Protein AF-A0AAX4IUU9-F1 (afdb_monomer_lite)

Secondary structure (DSSP, 8-state):
---TT-EEE-TTS-EEEEEEESSSSTT--EEEEEESS-TT-EEEEE---TTS-GGGT-HHHHHHHHHHHHTTT-TTSPP------GGGS---

Sequence (92 aa):
MLSAGDAFRGERGLTYRLVRPLGSDSRNNVWYAVDASRETSQYIAKGPSDGDDKSREWPAFQHELDMQKLYVKAPTIRELVDFVPSSEWPVP

Structure (mmCIF, N/CA/C/O backbone):
data_AF-A0AAX4IUU9-F1
#
_entry.id   AF-A0AAX4IUU9-F1
#
loop_
_atom_site.group_PDB
_atom_site.id
_atom_site.type_symbol
_atom_site.label_atom_id
_atom_site.label_alt_id
_atom_site.label_comp_id
_atom_site.label_asym_id
_atom_site.label_entity_id
_atom_site.label_seq_id
_atom_site.pdbx_PDB_ins_code
_atom_site.Cartn_x
_atom_site.Cartn_y
_atom_site.Cartn_z
_atom_site.occupancy
_atom_site.B_iso_or_equiv
_atom_site.auth_seq_id
_atom_site.auth_comp_id
_atom_site.auth_asym_id
_atom_site.auth_atom_id
_atom_site.pdbx_PDB_model_num
ATOM 1 N N . MET A 1 1 ? 12.937 -1.170 4.174 1.00 67.88 1 MET A N 1
ATOM 2 C CA . MET A 1 1 ? 12.325 -2.518 4.184 1.00 67.88 1 MET 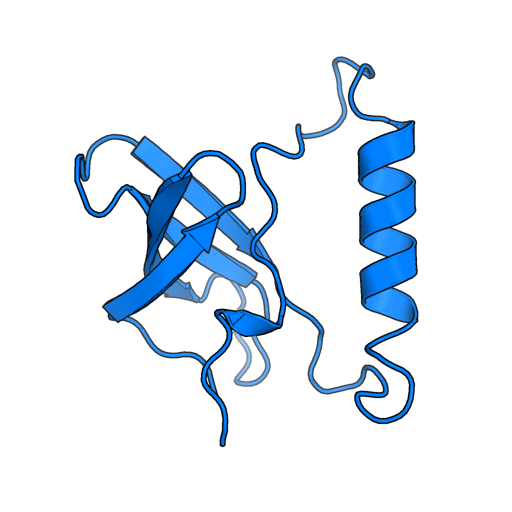A CA 1
ATOM 3 C C . MET A 1 1 ? 11.123 -2.442 5.107 1.00 67.88 1 MET A C 1
ATOM 5 O O . MET A 1 1 ? 11.288 -1.902 6.193 1.00 67.88 1 MET A O 1
ATOM 9 N N . LEU A 1 2 ? 9.939 -2.860 4.653 1.00 85.25 2 LEU A N 1
ATOM 10 C CA . LEU A 1 2 ? 8.697 -2.735 5.429 1.00 85.25 2 LEU A CA 1
ATOM 11 C C . LEU A 1 2 ? 8.649 -3.765 6.562 1.00 85.25 2 LEU A C 1
ATOM 13 O O . LEU A 1 2 ? 9.101 -4.898 6.386 1.00 85.25 2 LEU A O 1
ATOM 17 N N . SER A 1 3 ? 8.086 -3.373 7.700 1.00 88.44 3 SER A N 1
ATOM 18 C CA . SER A 1 3 ? 7.978 -4.184 8.912 1.00 88.44 3 SER A CA 1
ATOM 19 C C . SER A 1 3 ? 6.571 -4.136 9.508 1.00 88.44 3 SER A C 1
ATOM 21 O O . SER A 1 3 ? 5.795 -3.206 9.291 1.00 88.44 3 SER A O 1
ATOM 23 N N . ALA A 1 4 ? 6.230 -5.155 10.300 1.00 91.06 4 ALA A N 1
ATOM 24 C CA . ALA A 1 4 ? 5.017 -5.109 11.109 1.00 91.06 4 ALA A CA 1
ATOM 25 C C . ALA A 1 4 ? 5.104 -3.941 12.107 1.00 91.06 4 ALA A C 1
ATOM 27 O O . ALA A 1 4 ? 6.122 -3.770 12.773 1.00 91.06 4 ALA A O 1
ATOM 28 N N . GLY A 1 5 ? 4.031 -3.162 12.218 1.00 91.44 5 GLY A N 1
ATOM 29 C CA . GLY A 1 5 ? 3.978 -1.941 13.020 1.00 91.44 5 GLY A CA 1
ATOM 30 C C . GLY A 1 5 ? 4.171 -0.656 12.217 1.00 91.44 5 GLY A C 1
ATOM 31 O O . GLY A 1 5 ? 3.685 0.378 12.675 1.00 91.44 5 GLY A O 1
ATOM 32 N N . ASP A 1 6 ? 4.774 -0.716 11.023 1.00 91.56 6 ASP A N 1
ATOM 33 C CA . ASP A 1 6 ? 4.897 0.455 10.149 1.00 91.56 6 ASP A CA 1
ATOM 34 C C . ASP A 1 6 ? 3.509 1.020 9.832 1.00 91.56 6 ASP A C 1
ATOM 36 O O . ASP A 1 6 ? 2.561 0.269 9.575 1.00 91.56 6 ASP A O 1
ATOM 40 N N . ALA A 1 7 ? 3.388 2.344 9.868 1.00 93.00 7 ALA A N 1
ATOM 41 C CA . ALA A 1 7 ? 2.126 3.045 9.701 1.00 93.00 7 ALA A CA 1
ATOM 42 C C . ALA A 1 7 ? 2.227 4.076 8.578 1.00 93.00 7 ALA A C 1
ATOM 44 O O . ALA A 1 7 ? 3.171 4.860 8.530 1.00 93.00 7 ALA A O 1
ATOM 45 N N . PHE A 1 8 ? 1.223 4.082 7.707 1.00 92.88 8 PHE A N 1
ATOM 46 C CA . PHE A 1 8 ? 1.198 4.886 6.493 1.00 92.88 8 PHE A CA 1
ATOM 47 C C . PHE A 1 8 ? -0.099 5.664 6.388 1.00 92.88 8 PHE A C 1
ATOM 49 O O . PHE A 1 8 ? -1.177 5.086 6.533 1.00 92.88 8 PHE A O 1
ATOM 56 N N . ARG A 1 9 ? -0.015 6.963 6.108 1.00 94.38 9 ARG A N 1
ATOM 57 C CA . ARG A 1 9 ? -1.203 7.786 5.898 1.00 94.38 9 ARG A CA 1
ATOM 58 C C . ARG A 1 9 ? -1.619 7.742 4.430 1.00 94.38 9 ARG A C 1
ATOM 60 O O . ARG A 1 9 ? -0.827 8.066 3.552 1.00 94.38 9 ARG A O 1
ATOM 67 N N . GLY A 1 10 ? -2.855 7.332 4.169 1.00 93.62 10 GLY A N 1
ATOM 68 C CA . GLY A 1 10 ? -3.438 7.392 2.829 1.00 93.62 10 GLY A CA 1
ATOM 69 C C . GLY A 1 10 ? -4.016 8.766 2.499 1.00 93.62 10 GLY A C 1
ATOM 70 O O . GLY A 1 10 ? -4.234 9.602 3.383 1.00 93.62 10 GLY A O 1
ATOM 71 N N . GLU A 1 11 ? -4.318 8.989 1.224 1.00 93.81 11 GLU A N 1
ATOM 72 C CA . GLU A 1 11 ? -4.921 10.226 0.713 1.00 93.81 11 GLU A CA 1
ATOM 73 C C . GLU A 1 11 ? -6.301 10.506 1.323 1.00 93.81 11 GLU A C 1
ATOM 75 O O . GLU A 1 11 ? -6.683 11.665 1.491 1.00 93.81 11 GLU A O 1
ATOM 80 N N . ARG A 1 12 ? -7.033 9.469 1.751 1.00 90.81 12 ARG A N 1
ATOM 81 C CA . ARG A 1 12 ? -8.307 9.629 2.480 1.00 90.81 12 ARG A CA 1
ATOM 82 C C . ARG A 1 12 ? -8.130 10.070 3.936 1.0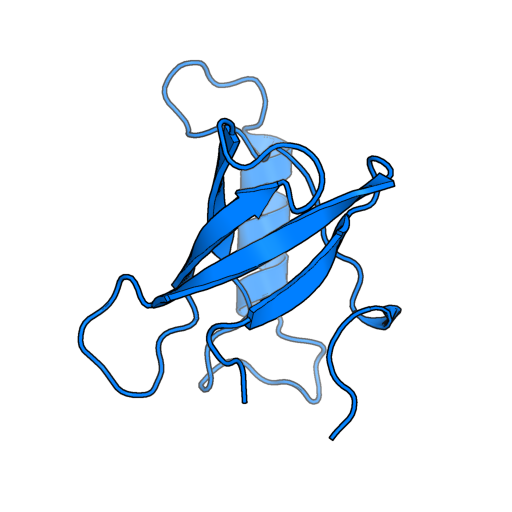0 90.81 12 ARG A C 1
ATOM 84 O O . ARG A 1 12 ? -9.118 10.247 4.646 1.00 90.81 12 ARG A O 1
ATOM 91 N N . GLY A 1 13 ? -6.891 10.238 4.394 1.00 90.62 13 GLY A N 1
ATOM 92 C CA . GLY A 1 13 ? -6.547 10.683 5.741 1.00 90.62 13 GLY A CA 1
ATOM 93 C C . GLY A 1 13 ? -6.565 9.583 6.804 1.00 90.62 13 GLY A C 1
ATOM 94 O O . GLY A 1 13 ? -6.296 9.892 7.964 1.00 90.62 13 GLY A O 1
ATOM 95 N N . LEU A 1 14 ? -6.847 8.333 6.424 1.00 92.50 14 LEU A N 1
ATOM 96 C CA . LEU A 1 14 ? -6.733 7.167 7.300 1.00 92.50 14 LEU A CA 1
ATOM 97 C C . LEU A 1 14 ? -5.267 6.748 7.448 1.00 92.50 14 LEU A C 1
ATOM 99 O O . LEU A 1 14 ? -4.468 6.910 6.524 1.00 92.50 14 LEU A O 1
ATOM 103 N N . THR A 1 15 ? -4.929 6.181 8.604 1.00 93.94 15 THR A N 1
ATOM 104 C CA . THR A 1 15 ? -3.596 5.632 8.871 1.00 93.94 15 THR A CA 1
ATOM 105 C C . THR A 1 15 ? -3.670 4.114 8.873 1.00 93.94 15 THR A C 1
ATOM 107 O O . THR A 1 15 ? -4.357 3.525 9.704 1.00 93.94 15 THR A O 1
ATOM 110 N N . TYR A 1 16 ? -2.935 3.476 7.972 1.00 94.75 16 TYR A N 1
ATOM 111 C CA . TYR A 1 16 ? -2.886 2.029 7.815 1.00 94.75 16 TYR A CA 1
ATOM 112 C C . TYR A 1 16 ? -1.637 1.479 8.489 1.00 94.75 16 TYR A C 1
ATOM 114 O O . TYR A 1 16 ? -0.522 1.814 8.095 1.00 94.75 16 TYR A O 1
ATOM 122 N N . ARG A 1 17 ? -1.819 0.621 9.491 1.00 94.75 17 ARG A N 1
ATOM 123 C CA . ARG A 1 17 ? -0.733 -0.066 10.192 1.00 94.75 17 ARG A CA 1
ATOM 124 C C . ARG A 1 17 ? -0.544 -1.466 9.627 1.00 94.75 17 ARG A C 1
ATOM 126 O O . ARG A 1 17 ? -1.489 -2.256 9.604 1.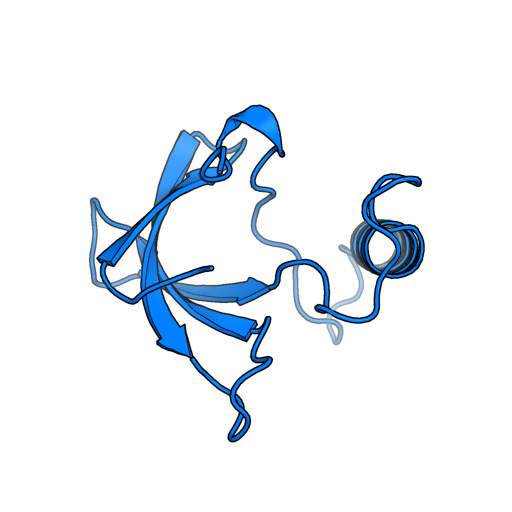00 94.75 17 ARG A O 1
ATOM 133 N N . LEU A 1 18 ? 0.675 -1.795 9.215 1.00 94.19 18 LEU A N 1
ATOM 134 C CA . LEU A 1 18 ? 1.033 -3.131 8.750 1.00 94.19 18 LEU A CA 1
ATOM 135 C C . LEU A 1 18 ? 1.044 -4.114 9.924 1.00 94.19 18 LEU A C 1
ATOM 137 O O . LEU A 1 18 ? 1.587 -3.829 10.991 1.00 94.19 18 LEU A O 1
ATOM 141 N N . VAL A 1 19 ? 0.450 -5.290 9.736 1.00 93.81 19 VAL A N 1
ATOM 142 C CA . VAL A 1 19 ? 0.347 -6.324 10.777 1.00 93.81 19 VAL A CA 1
ATOM 143 C C . VAL A 1 19 ? 1.217 -7.530 10.446 1.00 93.81 19 VAL A C 1
ATOM 145 O O . VAL A 1 19 ? 1.962 -7.996 11.302 1.00 93.81 19 VAL A O 1
ATOM 148 N N . ARG A 1 20 ? 1.132 -8.055 9.218 1.00 93.06 20 ARG A N 1
ATOM 149 C CA . ARG A 1 20 ? 1.968 -9.177 8.759 1.00 93.06 20 ARG A CA 1
ATOM 150 C C . ARG A 1 20 ? 2.052 -9.232 7.232 1.00 93.06 20 ARG A C 1
ATOM 152 O O . ARG A 1 20 ? 1.079 -8.848 6.577 1.00 93.06 20 ARG A O 1
ATOM 159 N N . PRO A 1 21 ? 3.146 -9.752 6.657 1.00 92.69 21 PRO A N 1
ATOM 160 C CA . PRO A 1 21 ? 3.206 -10.018 5.226 1.00 92.69 21 PRO A CA 1
ATOM 161 C C . PRO A 1 21 ? 2.249 -11.161 4.845 1.00 92.69 21 PRO A C 1
ATOM 163 O O . PRO A 1 21 ? 1.904 -12.008 5.679 1.00 92.69 21 PRO A O 1
ATOM 166 N N . LEU A 1 22 ? 1.787 -11.167 3.592 1.00 90.88 22 LEU A N 1
ATOM 167 C CA . LEU A 1 22 ? 0.826 -12.158 3.087 1.00 90.88 22 LEU A CA 1
ATOM 168 C C . LEU A 1 22 ? 1.397 -13.179 2.103 1.00 90.88 22 LEU A C 1
ATOM 170 O O . LEU A 1 22 ? 0.748 -14.200 1.890 1.00 90.88 22 LEU A O 1
ATOM 174 N N . GLY A 1 23 ? 2.575 -12.950 1.526 1.00 79.94 23 GLY A N 1
ATOM 175 C CA . GLY A 1 23 ? 3.274 -14.000 0.787 1.00 79.94 23 GLY A CA 1
ATOM 176 C C . GLY A 1 23 ? 4.261 -14.762 1.674 1.00 79.94 23 GLY A C 1
ATOM 177 O O . GLY A 1 23 ? 4.398 -14.506 2.871 1.00 79.94 23 GLY A O 1
ATOM 178 N N . SER A 1 24 ? 4.953 -15.730 1.091 1.00 67.50 24 SER A N 1
ATOM 179 C CA . SER A 1 24 ? 5.838 -16.658 1.807 1.00 67.50 24 SER A CA 1
ATOM 180 C C . SER A 1 24 ? 7.329 -16.353 1.643 1.00 67.50 24 SER A C 1
ATOM 182 O O . SER A 1 24 ? 8.146 -17.048 2.242 1.00 67.50 24 SER A O 1
ATOM 184 N N . ASP A 1 25 ? 7.700 -15.344 0.852 1.00 64.06 25 ASP A N 1
ATOM 185 C CA . ASP A 1 25 ? 9.098 -15.004 0.584 1.00 64.06 25 ASP A CA 1
ATOM 186 C C . ASP A 1 25 ? 9.561 -13.725 1.305 1.00 64.06 25 ASP A C 1
ATOM 188 O O . ASP A 1 25 ? 8.784 -12.938 1.842 1.00 64.06 25 ASP A O 1
ATOM 192 N N . SER A 1 26 ? 10.875 -13.520 1.363 1.00 57.75 26 SER A N 1
ATOM 193 C CA . SER A 1 26 ? 11.475 -12.336 1.986 1.00 57.75 26 SER A CA 1
ATOM 194 C C . SER A 1 26 ? 11.287 -11.045 1.176 1.00 57.75 26 SER A C 1
ATOM 196 O O . SER A 1 26 ? 11.756 -10.000 1.616 1.00 57.75 26 SER A O 1
ATOM 198 N N . ARG A 1 27 ? 10.609 -11.106 0.020 1.00 64.50 27 ARG A N 1
ATOM 199 C CA . ARG A 1 27 ? 10.395 -9.998 -0.929 1.00 64.50 27 ARG A CA 1
ATOM 200 C C . ARG A 1 27 ? 8.929 -9.574 -0.993 1.00 64.50 27 ARG A C 1
ATOM 202 O O . ARG A 1 27 ? 8.468 -8.982 -1.971 1.00 64.50 27 ARG A O 1
ATOM 209 N N . ASN A 1 28 ? 8.184 -9.898 0.061 1.00 75.88 28 ASN A N 1
ATOM 210 C CA . ASN A 1 28 ? 6.761 -9.643 0.153 1.00 75.88 28 ASN A CA 1
ATOM 211 C C . ASN A 1 28 ? 6.443 -8.149 0.122 1.00 75.88 28 ASN A C 1
ATOM 213 O O . ASN A 1 28 ? 6.583 -7.425 1.110 1.00 75.88 28 ASN A O 1
ATOM 217 N N . ASN A 1 29 ? 5.881 -7.721 -0.999 1.00 88.12 29 ASN A N 1
ATOM 218 C CA . ASN A 1 29 ? 5.317 -6.394 -1.177 1.00 88.12 29 ASN A CA 1
ATOM 219 C C . ASN A 1 29 ? 3.817 -6.332 -0.851 1.00 88.12 29 ASN A C 1
ATOM 221 O O . ASN A 1 29 ? 3.200 -5.294 -1.070 1.00 88.12 29 ASN A O 1
ATOM 225 N N . VAL A 1 30 ? 3.221 -7.417 -0.338 1.00 92.50 30 VAL A N 1
ATOM 226 C CA . VAL A 1 30 ? 1.796 -7.502 0.020 1.00 92.50 30 VAL A CA 1
ATOM 227 C C . VAL A 1 30 ? 1.637 -7.794 1.508 1.00 92.50 30 VAL A C 1
ATOM 229 O O . VAL A 1 30 ? 2.200 -8.759 2.032 1.00 92.50 30 VAL A O 1
ATOM 232 N N . TRP A 1 31 ? 0.830 -6.980 2.178 1.00 94.38 31 TRP A N 1
ATOM 233 C CA . TRP A 1 31 ? 0.688 -6.952 3.625 1.00 94.38 31 TRP A CA 1
ATOM 234 C C . TRP A 1 31 ? -0.774 -6.935 4.051 1.00 94.38 31 TRP A C 1
ATOM 236 O O . TRP A 1 31 ? -1.619 -6.279 3.444 1.00 94.38 31 TRP A O 1
ATOM 246 N N . TYR A 1 32 ? -1.059 -7.640 5.139 1.00 94.94 32 TYR A N 1
ATOM 247 C CA . TYR A 1 32 ? -2.277 -7.442 5.908 1.00 94.94 32 TYR A CA 1
ATOM 248 C C . TYR A 1 32 ? -2.095 -6.195 6.773 1.00 94.94 32 TYR A C 1
ATOM 250 O O . TYR A 1 32 ? -1.113 -6.096 7.517 1.00 94.94 32 TYR A O 1
ATOM 258 N N . ALA A 1 33 ? -3.029 -5.257 6.660 1.00 95.44 33 ALA A N 1
ATOM 259 C CA . ALA A 1 33 ? -3.009 -3.981 7.358 1.00 95.44 33 ALA A CA 1
ATOM 260 C C . ALA A 1 33 ? -4.352 -3.706 8.042 1.00 95.44 33 ALA A C 1
ATOM 262 O O . ALA A 1 33 ? -5.386 -4.262 7.668 1.00 95.44 33 ALA A O 1
ATOM 263 N N . VAL A 1 34 ? -4.332 -2.831 9.042 1.00 95.69 34 VAL A N 1
ATOM 264 C CA . VAL A 1 34 ? -5.527 -2.371 9.761 1.00 95.69 34 VAL A CA 1
ATOM 265 C C . VAL A 1 34 ? -5.548 -0.851 9.845 1.00 95.69 34 VAL A C 1
ATOM 267 O O . VAL A 1 34 ? -4.498 -0.215 9.772 1.00 95.69 34 VAL A O 1
ATOM 270 N N . ASP A 1 35 ? -6.728 -0.263 10.024 1.00 94.06 35 ASP A N 1
ATOM 271 C CA . ASP A 1 35 ? -6.830 1.146 10.420 1.00 94.06 35 ASP A CA 1
ATOM 272 C C . ASP A 1 35 ? -6.272 1.307 11.845 1.00 94.06 35 ASP A C 1
ATOM 274 O O . ASP A 1 35 ? -6.747 0.681 12.794 1.00 94.06 35 ASP A O 1
ATOM 278 N N . ALA A 1 36 ? -5.247 2.143 11.998 1.00 89.12 36 ALA A N 1
ATOM 279 C CA . ALA A 1 36 ? -4.569 2.390 13.266 1.00 89.12 36 ALA A CA 1
ATOM 280 C C . ALA A 1 36 ? -5.473 3.069 14.310 1.00 89.12 36 ALA A C 1
ATOM 282 O O . ALA A 1 36 ? -5.214 2.955 15.505 1.00 89.12 36 ALA A O 1
ATOM 283 N N . SER A 1 37 ? -6.526 3.769 13.878 1.00 86.19 37 SER A N 1
ATOM 284 C CA . SER A 1 37 ? -7.518 4.389 14.764 1.00 86.19 37 SER A CA 1
ATOM 285 C C . SER A 1 37 ? -8.626 3.421 15.186 1.00 86.19 37 SER A C 1
ATOM 287 O O . SER A 1 37 ? -9.252 3.603 16.232 1.00 86.19 37 SER A O 1
ATOM 289 N N . ARG A 1 38 ? -8.888 2.400 14.361 1.00 77.94 38 ARG A N 1
ATOM 290 C CA . ARG A 1 38 ? -9.980 1.435 14.513 1.00 77.94 38 ARG A CA 1
ATOM 291 C C . ARG A 1 38 ? -9.518 0.076 13.997 1.00 77.94 38 ARG A C 1
ATOM 293 O O . ARG A 1 38 ? -9.740 -0.264 12.837 1.00 77.94 38 ARG A O 1
ATOM 300 N N . GLU A 1 39 ? -8.951 -0.743 14.882 1.00 74.25 39 GLU A N 1
ATOM 301 C CA . GLU A 1 39 ? -8.393 -2.065 14.531 1.00 74.25 39 GLU A CA 1
ATOM 302 C C . GLU A 1 39 ? -9.423 -3.085 13.994 1.00 74.25 39 GLU A C 1
ATOM 304 O O . GLU A 1 39 ? -9.090 -4.234 13.715 1.00 74.25 39 GLU A O 1
ATOM 309 N N . THR A 1 40 ? -10.686 -2.687 13.840 1.00 79.75 40 THR A N 1
ATOM 310 C CA . THR A 1 40 ? -11.756 -3.508 13.273 1.00 79.75 40 THR A CA 1
ATOM 311 C C . THR A 1 40 ? -11.742 -3.548 11.747 1.00 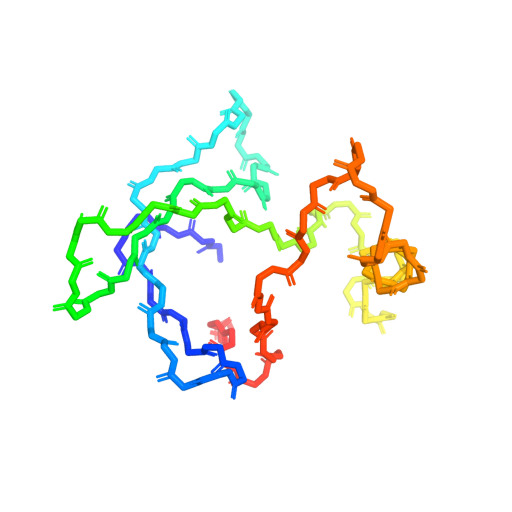79.75 40 THR A C 1
ATOM 313 O O . THR A 1 40 ? -12.251 -4.508 11.170 1.00 79.75 40 THR A O 1
ATOM 316 N N . SER A 1 41 ? -11.178 -2.535 11.079 1.00 88.88 41 SER A N 1
ATOM 317 C CA . SER A 1 41 ? -11.150 -2.475 9.613 1.00 88.88 41 SER A CA 1
ATOM 318 C C . SER A 1 41 ? -9.880 -3.117 9.069 1.00 88.88 41 SER A C 1
ATOM 320 O O . SER A 1 41 ? -8.776 -2.769 9.484 1.00 88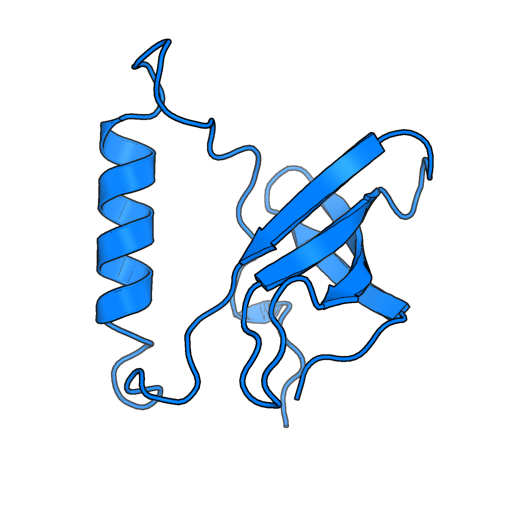.88 41 SER A O 1
ATOM 322 N N . GLN A 1 42 ? -10.054 -4.053 8.137 1.00 93.12 42 GLN A N 1
ATOM 323 C CA . GLN A 1 42 ? -8.996 -4.896 7.588 1.00 93.12 42 GLN A CA 1
ATOM 324 C C . GLN A 1 42 ? -8.736 -4.558 6.123 1.00 93.12 42 GLN A C 1
ATOM 326 O O . GLN A 1 42 ? -9.672 -4.469 5.330 1.00 93.12 42 GLN A O 1
ATOM 331 N N . TYR A 1 43 ? -7.465 -4.428 5.758 1.00 95.12 43 TYR A N 1
ATOM 332 C CA . TYR A 1 43 ? -7.036 -4.022 4.424 1.00 95.12 43 TYR A CA 1
ATOM 333 C C . TYR A 1 43 ? -5.901 -4.902 3.908 1.00 95.12 43 TYR A C 1
ATOM 335 O O . TYR A 1 43 ? -5.144 -5.508 4.673 1.00 95.12 43 TYR A O 1
ATOM 343 N N . ILE A 1 44 ? -5.768 -4.930 2.583 1.00 95.00 44 ILE A N 1
ATOM 344 C CA . ILE A 1 44 ? -4.592 -5.462 1.901 1.00 95.00 44 ILE A CA 1
ATOM 345 C C . ILE A 1 44 ? -3.791 -4.275 1.378 1.00 95.00 44 ILE A C 1
ATOM 347 O O . ILE A 1 44 ? -4.248 -3.573 0.479 1.00 95.00 44 ILE A O 1
ATOM 351 N N . ALA A 1 45 ? -2.606 -4.057 1.937 1.00 94.06 45 ALA A N 1
ATOM 352 C CA . ALA A 1 45 ? -1.664 -3.061 1.447 1.00 94.06 45 ALA A CA 1
ATOM 353 C C . ALA A 1 45 ? -0.699 -3.723 0.461 1.00 94.06 45 ALA A C 1
ATOM 355 O O . ALA A 1 45 ? -0.156 -4.794 0.741 1.00 94.06 45 ALA A O 1
ATOM 356 N N . LYS A 1 46 ? -0.478 -3.092 -0.692 1.00 93.31 46 LYS A N 1
ATOM 357 C CA . LYS A 1 46 ? 0.493 -3.545 -1.688 1.00 93.31 46 LYS A CA 1
ATOM 358 C C . LYS A 1 46 ? 1.407 -2.390 -2.075 1.00 93.31 46 LYS A C 1
ATOM 360 O O . LYS A 1 46 ? 0.920 -1.315 -2.404 1.00 93.31 46 LYS A O 1
ATOM 365 N N . GLY A 1 47 ? 2.711 -2.630 -2.031 1.00 91.50 47 GLY A N 1
ATOM 366 C CA . GLY A 1 47 ? 3.735 -1.711 -2.521 1.00 91.50 47 GLY A CA 1
ATOM 367 C C . GLY A 1 47 ? 4.429 -2.236 -3.782 1.00 91.50 47 GLY A C 1
ATOM 368 O O . GLY A 1 47 ? 4.094 -3.323 -4.273 1.00 91.50 47 GLY A O 1
ATOM 369 N N . PRO A 1 48 ? 5.425 -1.503 -4.298 1.00 90.69 48 PRO A N 1
ATOM 370 C CA . PRO A 1 48 ? 6.274 -1.985 -5.377 1.00 90.69 48 PRO A CA 1
ATOM 371 C C . PRO A 1 48 ? 7.013 -3.268 -5.003 1.00 90.69 48 PRO A C 1
ATOM 373 O O . PRO A 1 48 ? 7.334 -3.499 -3.838 1.00 90.69 48 PRO A O 1
ATOM 376 N N . SER A 1 49 ? 7.287 -4.104 -6.000 1.00 87.75 49 SER A N 1
ATOM 377 C CA . SER A 1 49 ? 8.147 -5.277 -5.822 1.00 87.75 49 SER A CA 1
ATOM 378 C C . SER A 1 49 ? 9.619 -4.862 -5.761 1.00 87.75 49 SER A C 1
ATOM 380 O O . SER A 1 49 ? 10.013 -3.898 -6.412 1.00 87.75 49 SER A O 1
ATOM 382 N N . ASP A 1 50 ? 10.450 -5.641 -5.066 1.00 85.00 50 ASP A N 1
ATOM 383 C CA . ASP A 1 50 ? 11.910 -5.450 -5.027 1.00 85.00 50 ASP A CA 1
ATOM 384 C C . ASP A 1 50 ? 12.571 -5.499 -6.416 1.00 85.00 50 ASP A C 1
ATOM 386 O O . ASP A 1 50 ? 13.659 -4.961 -6.605 1.00 85.00 50 ASP A O 1
ATOM 390 N N . GLY A 1 51 ? 11.938 -6.174 -7.382 1.00 86.44 51 GLY A N 1
ATOM 391 C CA . GLY A 1 51 ? 12.418 -6.254 -8.763 1.00 86.44 51 GLY A CA 1
ATOM 392 C C . GLY A 1 51 ? 11.999 -5.080 -9.650 1.00 86.44 51 GLY A C 1
ATOM 393 O O . GLY A 1 51 ? 12.418 -5.034 -10.804 1.00 86.44 51 GLY A O 1
ATOM 394 N N . ASP A 1 52 ? 11.160 -4.171 -9.152 1.00 89.12 52 ASP A N 1
ATOM 395 C CA . ASP A 1 52 ? 10.694 -3.017 -9.917 1.00 89.12 52 ASP A CA 1
ATOM 396 C C . ASP A 1 52 ? 11.669 -1.839 -9.780 1.00 89.12 52 ASP A C 1
ATOM 398 O O . ASP A 1 52 ? 12.229 -1.577 -8.712 1.00 89.12 52 ASP A O 1
ATOM 402 N N . ASP A 1 53 ? 11.899 -1.129 -10.881 1.00 88.81 53 ASP A N 1
ATOM 403 C CA . ASP A 1 53 ? 12.979 -0.150 -10.974 1.00 88.81 53 ASP A CA 1
ATOM 404 C C . ASP A 1 53 ? 12.625 1.139 -10.226 1.00 88.81 53 ASP A C 1
ATOM 406 O O . ASP A 1 53 ? 11.961 2.040 -10.747 1.00 88.81 53 ASP A O 1
ATOM 410 N N . LYS A 1 54 ? 13.130 1.246 -8.994 1.00 88.50 54 LYS A N 1
ATOM 411 C CA . LYS A 1 54 ? 12.979 2.437 -8.153 1.00 88.50 54 LYS A CA 1
ATOM 412 C C . LYS A 1 54 ? 13.523 3.710 -8.811 1.00 88.50 54 LYS A C 1
ATOM 414 O O . LYS A 1 54 ? 12.965 4.777 -8.579 1.00 88.50 54 LYS A O 1
ATOM 419 N N . SER A 1 55 ? 14.582 3.630 -9.626 1.00 89.25 55 SER A N 1
ATOM 420 C CA . SER A 1 55 ? 15.161 4.814 -10.289 1.00 89.25 55 SER A CA 1
ATOM 421 C C . SER A 1 55 ? 14.231 5.420 -11.341 1.00 89.25 55 SER A C 1
ATOM 423 O O . SER A 1 55 ? 14.394 6.573 -11.735 1.00 89.25 55 SER A O 1
ATOM 425 N N . ARG A 1 56 ? 13.229 4.644 -11.758 1.00 90.62 56 ARG A N 1
ATOM 426 C CA . ARG A 1 56 ? 12.182 5.018 -12.705 1.00 90.62 56 ARG A CA 1
ATOM 427 C C . ARG A 1 56 ? 10.805 5.075 -12.046 1.00 90.62 56 ARG A C 1
ATOM 429 O O . ARG A 1 56 ? 9.803 4.930 -12.738 1.00 90.62 56 ARG A O 1
ATOM 436 N N . GLU A 1 57 ? 10.773 5.256 -10.726 1.00 89.31 57 GLU A N 1
ATOM 437 C CA . GLU A 1 57 ? 9.546 5.373 -9.931 1.00 89.31 57 GLU A CA 1
ATOM 438 C C . GLU A 1 57 ? 8.630 4.140 -10.009 1.00 89.31 57 GLU A C 1
ATOM 440 O O . GLU A 1 57 ? 7.408 4.269 -9.981 1.00 89.31 57 GLU A O 1
ATOM 445 N N . TRP A 1 58 ? 9.219 2.938 -10.064 1.00 92.38 58 TRP A N 1
ATOM 446 C CA . TRP A 1 58 ? 8.499 1.657 -10.043 1.00 92.38 58 TRP A CA 1
ATOM 447 C C . TRP A 1 58 ? 7.454 1.531 -11.171 1.00 92.38 58 TRP A C 1
ATOM 449 O O . TRP A 1 58 ? 6.244 1.490 -10.922 1.00 92.38 58 TRP A O 1
ATOM 459 N N . PRO A 1 59 ? 7.893 1.495 -12.442 1.00 94.62 59 PRO A N 1
ATOM 460 C CA . PRO A 1 59 ? 6.993 1.55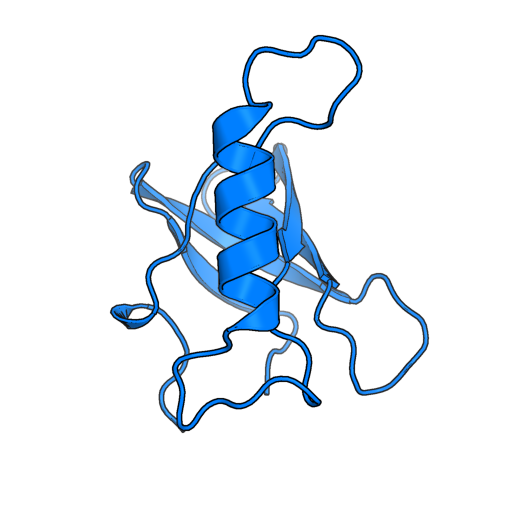1 -13.593 1.00 94.62 59 PRO A CA 1
ATOM 461 C C . PRO A 1 59 ? 5.976 0.402 -13.646 1.00 94.62 59 PRO A C 1
ATOM 463 O O . PRO A 1 59 ? 4.855 0.612 -14.113 1.00 94.62 59 PRO A O 1
ATOM 466 N N . ALA A 1 60 ? 6.326 -0.803 -13.181 1.00 93.12 60 ALA A N 1
ATOM 467 C CA . ALA A 1 60 ? 5.382 -1.920 -13.176 1.00 93.12 60 ALA A CA 1
ATOM 468 C C . ALA A 1 60 ? 4.279 -1.716 -12.127 1.00 93.12 60 ALA A C 1
ATOM 470 O O . ALA A 1 60 ? 3.104 -1.956 -12.409 1.00 93.12 60 ALA A O 1
ATOM 471 N N . PHE A 1 61 ? 4.641 -1.224 -10.942 1.00 92.56 61 PHE A N 1
ATOM 472 C CA . PHE A 1 61 ? 3.691 -0.876 -9.892 1.00 92.56 61 PHE A CA 1
ATOM 473 C C . PHE A 1 61 ? 2.752 0.256 -10.322 1.00 92.56 61 PHE A C 1
ATOM 475 O O . PHE A 1 61 ? 1.544 0.160 -10.108 1.00 92.56 61 PHE A O 1
ATOM 482 N N . GLN A 1 62 ? 3.277 1.289 -10.988 1.00 93.50 62 GLN A N 1
ATOM 483 C CA . GLN A 1 62 ? 2.452 2.388 -11.496 1.00 93.50 62 GLN A CA 1
ATOM 484 C C . GLN A 1 62 ? 1.473 1.922 -12.570 1.00 93.50 62 GLN A C 1
ATOM 486 O O . GLN A 1 62 ? 0.297 2.277 -12.522 1.00 93.50 62 GLN A O 1
ATOM 491 N N . HIS A 1 63 ? 1.913 1.051 -13.481 1.00 95.25 63 HIS A N 1
ATOM 492 C CA . HIS A 1 63 ? 1.008 0.452 -14.453 1.00 95.25 63 HIS A CA 1
ATOM 493 C C . HIS A 1 63 ? -0.117 -0.348 -13.775 1.00 95.25 63 HIS A C 1
ATOM 495 O O . HIS A 1 63 ? -1.280 -0.218 -14.154 1.00 95.25 63 HIS A O 1
ATOM 501 N N . GLU A 1 64 ? 0.193 -1.142 -12.744 1.00 93.19 64 GLU A N 1
ATOM 502 C CA . GLU A 1 64 ? -0.830 -1.863 -11.976 1.00 93.19 64 GLU A CA 1
ATOM 503 C C . GLU A 1 64 ? -1.836 -0.907 -11.313 1.00 93.19 64 GLU A C 1
ATOM 505 O O . GLU A 1 64 ? -3.046 -1.142 -11.378 1.00 93.19 64 GLU A O 1
ATOM 510 N N . LEU A 1 65 ? -1.352 0.184 -10.714 1.00 93.31 65 LEU A N 1
ATOM 511 C CA . LEU A 1 65 ? -2.193 1.206 -10.095 1.00 93.31 65 LEU A CA 1
ATOM 512 C C . LEU A 1 65 ? -3.125 1.873 -11.116 1.00 93.31 65 LEU A C 1
ATOM 514 O O . LEU A 1 65 ? -4.312 2.057 -10.835 1.00 93.31 65 LEU A O 1
ATOM 518 N N . ASP A 1 66 ? -2.619 2.203 -12.303 1.00 95.00 66 ASP A N 1
ATOM 519 C CA . ASP A 1 66 ? -3.412 2.796 -13.383 1.00 95.00 66 ASP A CA 1
ATOM 520 C C . ASP A 1 66 ? -4.515 1.847 -13.861 1.00 95.00 66 ASP A C 1
ATOM 522 O O . ASP A 1 66 ? -5.666 2.260 -14.031 1.00 95.00 66 ASP A O 1
ATOM 526 N N . MET A 1 67 ? -4.205 0.554 -13.998 1.00 95.50 67 MET A N 1
ATOM 527 C CA . MET A 1 67 ? -5.204 -0.455 -14.353 1.00 95.50 67 MET A CA 1
ATOM 528 C C . MET A 1 67 ? -6.270 -0.618 -13.260 1.00 95.50 67 MET A C 1
ATOM 530 O O . MET A 1 67 ? -7.455 -0.725 -13.578 1.00 95.50 67 MET A O 1
ATOM 534 N N . GLN A 1 68 ? -5.893 -0.582 -11.978 1.00 93.94 68 GLN A N 1
ATOM 535 C CA . GLN A 1 68 ? -6.862 -0.614 -10.874 1.00 93.94 68 GLN A CA 1
ATOM 536 C C . GLN A 1 68 ? -7.793 0.602 -10.888 1.00 93.94 68 GLN A C 1
ATOM 538 O O . GLN A 1 68 ? -9.008 0.458 -10.745 1.00 93.94 68 GLN A O 1
ATOM 543 N N . LYS A 1 69 ? -7.252 1.802 -11.135 1.00 92.69 69 LYS A N 1
ATOM 544 C CA . LYS A 1 69 ? -8.049 3.031 -11.278 1.00 92.69 69 LYS A CA 1
ATOM 545 C C . LYS A 1 69 ? -9.020 2.944 -12.456 1.00 92.69 69 LYS A C 1
ATOM 547 O O . LYS A 1 69 ? -10.173 3.354 -12.324 1.00 92.69 69 LYS A O 1
ATOM 552 N N . LEU A 1 70 ? -8.588 2.376 -13.584 1.00 94.19 70 LEU A N 1
ATOM 553 C CA . LEU A 1 70 ? -9.433 2.193 -14.768 1.00 94.19 70 LEU A CA 1
ATOM 554 C C . LEU A 1 70 ? -10.632 1.271 -14.489 1.00 94.19 70 LEU A C 1
ATOM 556 O O . LEU A 1 70 ? -11.731 1.512 -14.990 1.00 94.19 70 LEU A O 1
ATOM 560 N N . TYR A 1 71 ? -10.436 0.241 -13.663 1.00 92.50 71 TYR A N 1
ATOM 561 C CA . TYR A 1 71 ? -11.447 -0.771 -13.357 1.00 92.50 71 TYR A CA 1
ATOM 562 C C . TYR A 1 71 ? -12.180 -0.576 -12.026 1.00 92.50 71 TYR A C 1
ATOM 564 O O . TYR A 1 71 ? -12.939 -1.454 -11.623 1.00 92.50 71 TYR A O 1
ATOM 572 N N . VAL A 1 72 ? -12.051 0.585 -11.380 1.00 88.12 72 VAL A N 1
ATOM 573 C CA . VAL A 1 72 ? -12.640 0.858 -10.053 1.00 88.12 72 VAL A CA 1
ATOM 574 C C . VAL A 1 72 ? -14.159 0.625 -9.974 1.00 88.12 72 VAL A C 1
ATOM 576 O O . VAL A 1 72 ? -14.692 0.341 -8.908 1.00 88.12 72 VAL A O 1
ATOM 579 N N . LYS A 1 73 ? -14.876 0.718 -11.103 1.00 87.81 73 LYS A N 1
ATOM 580 C CA . LYS A 1 73 ? -16.335 0.505 -11.180 1.00 87.81 73 LYS A CA 1
ATOM 581 C C . LYS A 1 73 ? -16.743 -0.926 -11.546 1.00 87.81 73 LYS A C 1
ATOM 583 O O . LYS A 1 73 ? -17.938 -1.202 -11.642 1.00 87.81 73 LYS A O 1
ATOM 588 N N . ALA A 1 74 ? -15.794 -1.820 -11.817 1.00 93.38 74 ALA A N 1
ATOM 589 C CA . ALA A 1 74 ? -16.102 -3.189 -12.203 1.00 93.38 74 ALA A CA 1
ATOM 590 C C . ALA A 1 74 ? -16.481 -4.013 -10.956 1.00 93.38 74 ALA A C 1
ATOM 592 O O . ALA A 1 74 ? -15.643 -4.203 -10.080 1.00 93.38 74 ALA A O 1
ATOM 593 N N . PRO A 1 75 ? -17.710 -4.557 -10.870 1.00 90.94 75 PRO A N 1
ATOM 594 C CA . PRO A 1 75 ? -18.235 -5.148 -9.633 1.00 90.94 75 PRO A CA 1
ATOM 595 C C . PRO A 1 75 ? -17.521 -6.436 -9.195 1.00 90.94 75 PRO A C 1
ATOM 597 O O . PRO A 1 75 ? -17.665 -6.867 -8.056 1.00 90.94 75 PRO A O 1
ATOM 600 N N . THR A 1 76 ? -16.776 -7.077 -10.097 1.00 94.12 76 THR A N 1
ATOM 601 C CA . THR A 1 76 ? -16.034 -8.320 -9.834 1.00 94.12 76 THR A CA 1
ATOM 602 C C . THR A 1 76 ? -14.537 -8.096 -9.628 1.00 94.12 76 THR A C 1
ATOM 604 O O . THR A 1 76 ? -13.811 -9.055 -9.368 1.00 94.12 76 THR A O 1
ATOM 607 N N . ILE A 1 77 ? -14.054 -6.861 -9.780 1.00 91.88 77 ILE A N 1
ATOM 608 C CA . ILE A 1 77 ? -12.655 -6.494 -9.550 1.00 91.88 77 ILE A CA 1
ATOM 609 C C . ILE A 1 77 ? -12.560 -5.899 -8.147 1.00 91.88 77 ILE A C 1
ATOM 611 O O . ILE A 1 77 ? -13.452 -5.184 -7.698 1.00 91.88 77 ILE A O 1
ATOM 615 N N . ARG A 1 78 ? -11.496 -6.250 -7.417 1.00 92.75 78 ARG A N 1
ATOM 616 C CA . ARG A 1 78 ? -11.282 -5.731 -6.061 1.00 92.75 78 ARG A CA 1
ATOM 617 C C . ARG A 1 78 ? -11.101 -4.216 -6.118 1.00 92.75 78 ARG A C 1
ATOM 619 O O . ARG A 1 78 ? -10.327 -3.728 -6.931 1.00 92.75 78 ARG A O 1
ATOM 626 N N . GLU A 1 79 ? -11.784 -3.508 -5.231 1.00 91.62 79 GLU A N 1
ATOM 627 C CA . GLU A 1 79 ? -11.720 -2.051 -5.150 1.00 91.62 79 GLU A CA 1
ATOM 628 C C . GLU A 1 79 ? -10.341 -1.565 -4.672 1.00 91.62 79 GLU A C 1
ATOM 630 O O . GLU A 1 79 ? -9.765 -2.109 -3.724 1.00 91.62 79 GLU A O 1
ATOM 635 N N . LEU A 1 80 ? -9.844 -0.492 -5.294 1.00 93.62 80 LEU A N 1
ATOM 636 C CA . LEU A 1 80 ? -8.766 0.324 -4.743 1.00 93.62 80 LEU A CA 1
ATOM 637 C C . LEU A 1 80 ? -9.356 1.266 -3.686 1.00 93.62 80 LEU A C 1
ATOM 639 O O . LEU A 1 80 ? -9.964 2.279 -4.020 1.00 93.62 80 LEU A O 1
ATOM 643 N N . VAL A 1 81 ? -9.181 0.918 -2.412 1.00 92.56 81 VAL A N 1
ATOM 644 C CA . VAL A 1 81 ? -9.810 1.637 -1.290 1.00 92.56 81 VAL A CA 1
ATOM 645 C C . VAL A 1 81 ? -9.172 3.005 -1.027 1.00 92.56 81 VAL A C 1
ATOM 647 O O . VAL A 1 81 ? -9.873 3.953 -0.663 1.00 92.56 81 VAL A O 1
ATOM 650 N N . ASP A 1 82 ? -7.851 3.098 -1.159 1.00 94.00 82 ASP A N 1
ATOM 651 C CA . ASP A 1 82 ? -7.050 4.291 -0.877 1.00 94.00 82 ASP A CA 1
ATOM 652 C C . ASP A 1 82 ? -5.683 4.177 -1.569 1.00 94.00 82 ASP A C 1
ATOM 654 O O . ASP A 1 82 ? -5.305 3.103 -2.047 1.00 94.00 82 ASP A O 1
ATOM 658 N N . PHE A 1 83 ? -4.931 5.272 -1.588 1.00 93.56 83 PHE A N 1
ATOM 659 C CA . PHE A 1 83 ? -3.555 5.327 -2.062 1.00 93.56 83 PHE A CA 1
ATOM 660 C C . PHE A 1 83 ? -2.660 5.980 -1.004 1.00 93.56 83 PHE A C 1
ATOM 662 O O . PHE A 1 83 ? -3.041 6.966 -0.379 1.00 93.56 83 PHE A O 1
ATOM 669 N N . VAL A 1 84 ? -1.467 5.421 -0.791 1.00 92.19 84 VAL A N 1
ATOM 670 C CA . VAL A 1 84 ? -0.456 5.983 0.115 1.00 92.19 84 VAL A CA 1
ATOM 671 C C . VAL A 1 84 ? 0.629 6.652 -0.733 1.00 92.19 84 VAL A C 1
ATOM 673 O O . VAL A 1 84 ? 1.367 5.939 -1.423 1.00 92.19 84 VAL A O 1
ATOM 676 N N . PRO A 1 85 ? 0.772 7.987 -0.682 1.00 86.62 85 PRO A N 1
ATOM 677 C CA . PRO A 1 85 ? 1.757 8.700 -1.485 1.00 86.62 85 PRO A CA 1
ATOM 678 C C . PRO A 1 85 ? 3.189 8.375 -1.048 1.00 86.62 85 PRO A C 1
ATOM 680 O O . PRO A 1 85 ? 3.459 8.113 0.123 1.00 86.62 85 PRO A O 1
ATOM 683 N N . SER A 1 86 ? 4.129 8.431 -1.995 1.00 75.88 86 SER A N 1
ATOM 684 C CA . SER A 1 86 ? 5.545 8.091 -1.774 1.00 75.88 86 SER A CA 1
ATOM 685 C C . SER A 1 86 ? 6.247 8.973 -0.736 1.00 75.88 86 SER A C 1
ATOM 687 O O . SER A 1 86 ? 7.235 8.543 -0.145 1.00 75.88 86 SER A O 1
ATOM 689 N N . SER A 1 87 ? 5.727 10.175 -0.469 1.00 74.25 87 SER A N 1
ATOM 690 C CA . SER A 1 87 ? 6.205 11.071 0.592 1.00 74.25 87 SER A CA 1
ATOM 691 C C . SER A 1 87 ? 6.026 10.506 2.002 1.00 74.25 87 SER A C 1
ATOM 693 O O . SER A 1 87 ? 6.728 10.925 2.915 1.00 74.25 87 SER A O 1
ATOM 695 N N . GLU A 1 88 ? 5.094 9.571 2.177 1.00 69.25 88 GLU A N 1
ATOM 696 C CA . GLU A 1 88 ? 4.791 8.921 3.458 1.00 69.25 88 GLU A CA 1
ATOM 697 C C . GLU A 1 88 ? 5.555 7.601 3.628 1.00 69.25 88 GLU A C 1
ATOM 699 O O . GLU A 1 88 ? 5.396 6.905 4.629 1.00 69.25 88 GLU A O 1
ATOM 704 N N . TRP A 1 89 ? 6.356 7.204 2.637 1.00 66.94 89 TRP A N 1
ATOM 705 C CA . TRP A 1 89 ? 7.095 5.950 2.694 1.00 66.94 89 TRP A CA 1
ATOM 706 C C . TRP A 1 89 ? 8.343 6.147 3.553 1.00 66.94 89 TRP A C 1
ATOM 708 O O . TRP A 1 89 ? 8.897 7.249 3.576 1.00 66.94 89 TRP A O 1
ATOM 718 N N . PRO A 1 90 ? 8.837 5.104 4.244 1.00 55.38 90 PRO A N 1
ATOM 719 C CA . PRO A 1 90 ? 10.016 5.247 5.074 1.00 55.38 90 PRO A CA 1
ATOM 720 C C . PRO A 1 90 ? 11.179 5.585 4.138 1.00 55.38 90 PRO A C 1
ATOM 722 O O . PRO A 1 90 ? 11.559 4.776 3.282 1.00 55.38 90 PRO A O 1
ATOM 725 N N . VAL A 1 91 ? 11.694 6.809 4.249 1.00 49.00 91 VAL A N 1
ATOM 726 C CA . VAL A 1 91 ? 12.957 7.189 3.614 1.00 49.00 91 VAL A CA 1
ATOM 727 C C . VAL A 1 91 ? 14.054 6.303 4.228 1.00 49.00 91 VAL A C 1
ATOM 729 O O . VAL A 1 91 ? 13.952 5.995 5.418 1.00 49.00 91 VAL A O 1
ATOM 732 N N . PRO A 1 92 ? 15.030 5.819 3.434 1.00 48.62 92 PRO A N 1
ATOM 733 C CA . PRO A 1 92 ? 16.069 4.914 3.923 1.00 48.62 92 PRO A CA 1
ATOM 734 C C . PRO A 1 92 ? 16.838 5.468 5.123 1.00 48.62 92 PRO A C 1
ATOM 736 O O . PRO A 1 92 ? 17.064 6.700 5.152 1.00 48.62 92 PRO A O 1
#

Radius of gyration: 13.3 Å; chains: 1; bounding box: 34×28×30 Å

Organism: NCBI:txid34406

Foldseek 3Di:
DDDQQDWFQWPVRFIKGFHAFDDDDPFGQWTWIAGPVDRPRIDIGGDATPPADVVVVRVVVVVVVVVLVVCQPPPPDDHPPTDGDPVRDDDD

pLDDT: mean 87.48, std 10.63, range [48.62, 95.69]